Protein AF-A0A7S1MSZ0-F1 (afdb_monomer_lite)

Secondary structure (DSSP, 8-state):
-HHHHHHHHHHHHHHHHHHHHHHHTTT-HHHHHHHTSTTTHHHHHHHHHHHHHTT--GGG--TT---HHHHHHHHHT--HHHHHHHHHHHH-------S----GGGTS----SSPPHHHHHHHHHHHHTS-SSSS-----PPPPPTT-PPPP------TTTS----GGGG--S-PPPP-

Sequence (179 aa):
MAKVWQELRHYRHRDMLQQVLLRVFERDQLECRVIQSPAFLPLLTRWTELLVAGKVHGSAADPHDVPPEVQTQAKASGVPEVRWLVKRLLSRELLHRGPPHFPSTLLQRGPQYPFEPWDLNYLRTRTGNIRGTELNQKVELPQPPEGWTPPGPSRPRDLWAEGCLDDEDHSDFHKPPRS

pLDDT: mean 74.2, std 16.53, range [44.12, 94.25]

Foldseek 3Di:
DVVVVVVVQLVVQLVLLLVQQCVLCVPPPLLNCLSPDPLCSVLSSVQSVVCVVVVHGSNRDQLLPRDVVSQVVQVVSPDVSSNVSNVVSPVPDPPPPDDPPPPCVVVPPQQDPPHDPVSVVVVCVVVVVPPDDPPPPPPPDPDDPPPDDDDPDDDPPPPVVPDPDPPVPPDDPDDDDDD

Radius of gyration: 28.98 Å; chains: 1; bounding box: 60×51×79 Å

Organism: Alexandrium catenella (NCBI:txid2925)

Structure (mmCIF, N/CA/C/O backbone):
data_AF-A0A7S1MSZ0-F1
#
_entry.id   AF-A0A7S1MSZ0-F1
#
loop_
_atom_site.group_PDB
_atom_site.id
_atom_site.type_symbol
_atom_site.label_atom_id
_atom_site.label_alt_id
_atom_site.label_comp_id
_atom_site.label_asym_id
_atom_site.label_entity_id
_atom_site.label_seq_id
_atom_site.pdbx_PDB_ins_code
_atom_site.Cartn_x
_atom_site.Cartn_y
_atom_site.Cartn_z
_atom_site.occupancy
_atom_site.B_iso_or_equiv
_atom_site.auth_seq_id
_atom_site.auth_comp_id
_atom_site.auth_asym_id
_atom_site.auth_atom_id
_atom_site.pdbx_PDB_model_num
ATOM 1 N N . MET A 1 1 ? 13.099 -17.582 -25.079 1.00 60.97 1 MET A N 1
ATOM 2 C CA . MET A 1 1 ? 13.799 -17.426 -23.782 1.00 60.97 1 MET A CA 1
ATOM 3 C C . MET A 1 1 ? 13.798 -15.986 -23.268 1.00 60.97 1 MET A C 1
ATOM 5 O O . MET A 1 1 ? 13.425 -15.795 -22.124 1.00 60.97 1 MET A O 1
ATOM 9 N N . ALA A 1 2 ? 14.135 -14.968 -24.074 1.00 76.69 2 ALA A N 1
ATOM 10 C CA . ALA A 1 2 ? 14.201 -13.570 -23.606 1.00 76.69 2 ALA A CA 1
ATOM 11 C C . ALA A 1 2 ? 12.892 -13.015 -22.993 1.00 76.69 2 ALA A C 1
ATOM 13 O O . ALA A 1 2 ? 12.950 -12.326 -21.980 1.00 76.69 2 ALA A O 1
ATOM 14 N N . LYS A 1 3 ? 11.722 -13.361 -23.555 1.00 83.69 3 LYS A N 1
ATOM 15 C CA . LYS A 1 3 ? 10.407 -12.922 -23.041 1.00 83.69 3 LYS A CA 1
ATOM 16 C C . LYS A 1 3 ? 10.106 -13.443 -21.629 1.00 83.69 3 LYS A C 1
ATOM 18 O O . LYS A 1 3 ? 9.719 -12.670 -20.766 1.00 83.69 3 LYS A O 1
ATOM 23 N N . VAL A 1 4 ? 10.405 -14.717 -21.366 1.00 86.12 4 VAL A N 1
ATOM 24 C CA . VAL A 1 4 ? 10.216 -15.342 -20.042 1.00 86.12 4 VAL A CA 1
ATOM 25 C C . VAL A 1 4 ? 11.051 -14.629 -18.973 1.00 86.12 4 VAL A C 1
ATOM 27 O O . VAL A 1 4 ? 10.578 -14.364 -17.875 1.00 86.12 4 VAL A O 1
ATOM 30 N N . TRP A 1 5 ? 12.287 -14.246 -19.302 1.00 82.19 5 TRP A N 1
ATOM 31 C CA . TRP A 1 5 ? 13.141 -13.493 -18.379 1.00 82.19 5 TRP A CA 1
ATOM 32 C C . TRP A 1 5 ? 12.634 -12.077 -18.101 1.00 82.19 5 TRP A C 1
ATOM 34 O O . TRP A 1 5 ? 12.835 -11.569 -16.999 1.00 82.19 5 TRP A O 1
ATOM 44 N N . GLN A 1 6 ? 11.988 -11.433 -19.073 1.00 85.25 6 GLN A N 1
ATOM 45 C CA . GLN A 1 6 ? 11.347 -10.134 -18.863 1.00 85.25 6 GLN A CA 1
ATOM 46 C C . GLN A 1 6 ? 10.146 -10.273 -17.927 1.00 85.25 6 GLN A C 1
ATOM 48 O O . GLN A 1 6 ? 10.057 -9.536 -16.949 1.00 85.25 6 GLN A O 1
ATOM 53 N N . GLU A 1 7 ? 9.287 -11.265 -18.156 1.00 87.75 7 GLU A N 1
ATOM 54 C CA . GLU A 1 7 ? 8.142 -11.564 -17.288 1.00 87.75 7 GLU A CA 1
ATOM 55 C C . GLU A 1 7 ? 8.582 -11.859 -15.846 1.00 87.75 7 GLU A C 1
ATOM 57 O O . GLU A 1 7 ? 8.058 -11.265 -14.905 1.00 87.75 7 GLU A O 1
ATOM 62 N N . LEU A 1 8 ? 9.619 -12.683 -15.655 1.00 88.50 8 LEU A N 1
ATOM 63 C CA . LEU A 1 8 ? 10.186 -12.959 -14.328 1.00 88.50 8 LEU A CA 1
ATOM 64 C C . LEU A 1 8 ? 10.704 -11.695 -13.626 1.00 88.50 8 LEU A C 1
ATOM 66 O O . LEU A 1 8 ? 10.535 -11.549 -12.414 1.00 88.50 8 LEU A O 1
ATOM 70 N N . ARG A 1 9 ? 11.310 -10.757 -14.366 1.00 86.81 9 ARG A N 1
ATOM 71 C CA . ARG A 1 9 ? 11.723 -9.462 -13.799 1.00 86.81 9 ARG A CA 1
ATOM 72 C C . ARG A 1 9 ? 10.520 -8.622 -13.387 1.00 86.81 9 ARG A C 1
ATOM 74 O O . ARG A 1 9 ? 10.557 -8.035 -12.310 1.00 86.81 9 ARG A O 1
ATOM 81 N N . HIS A 1 10 ? 9.462 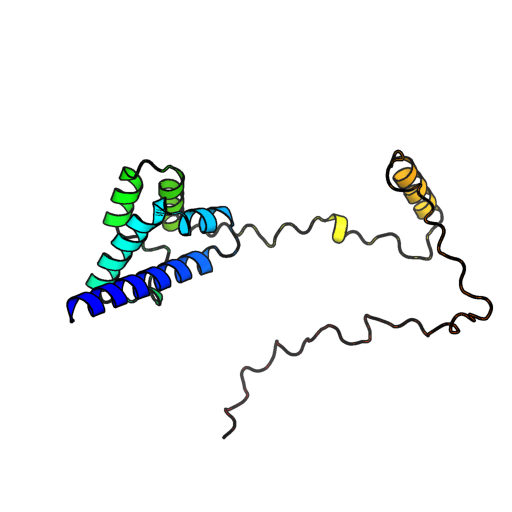-8.588 -14.196 1.00 88.06 10 HIS A N 1
ATOM 82 C CA . HIS A 1 10 ? 8.232 -7.876 -13.849 1.00 88.06 10 HIS A CA 1
ATOM 83 C C . HIS A 1 10 ? 7.608 -8.423 -12.563 1.00 88.06 10 HIS A C 1
ATOM 85 O O . HIS A 1 10 ? 7.313 -7.642 -11.660 1.00 88.06 10 HIS A O 1
ATOM 91 N N . TYR A 1 11 ? 7.503 -9.749 -12.423 1.00 90.88 11 TYR A N 1
ATOM 92 C CA . TYR A 1 11 ? 7.008 -10.364 -11.189 1.00 90.88 11 TYR A CA 1
ATOM 93 C C . TYR A 1 11 ? 7.871 -10.004 -9.980 1.00 90.88 11 TYR A C 1
ATOM 95 O O . TYR A 1 11 ? 7.342 -9.590 -8.953 1.00 90.88 11 TYR A O 1
ATOM 103 N N . ARG A 1 12 ? 9.201 -10.041 -10.123 1.00 91.00 12 ARG A N 1
ATOM 104 C CA . ARG A 1 12 ? 10.108 -9.637 -9.043 1.00 91.00 12 ARG A CA 1
ATOM 105 C C . ARG A 1 12 ? 9.915 -8.174 -8.634 1.00 91.00 12 ARG A C 1
ATOM 107 O O . ARG A 1 12 ? 9.894 -7.877 -7.444 1.00 91.00 12 ARG A O 1
ATOM 114 N N . HIS A 1 13 ? 9.774 -7.258 -9.591 1.00 89.94 13 HIS A N 1
ATOM 115 C CA . HIS A 1 13 ? 9.531 -5.844 -9.288 1.00 89.94 13 HIS A CA 1
ATOM 116 C C . HIS A 1 13 ? 8.170 -5.613 -8.632 1.00 89.94 13 HIS A C 1
ATOM 118 O O . HIS A 1 13 ? 8.064 -4.762 -7.750 1.00 89.94 13 HIS A O 1
ATOM 124 N N . ARG A 1 14 ? 7.154 -6.387 -9.019 1.00 92.50 14 ARG A N 1
ATOM 125 C CA . ARG A 1 14 ? 5.837 -6.376 -8.381 1.00 92.50 14 ARG A CA 1
ATOM 126 C C . ARG A 1 14 ? 5.893 -6.821 -6.935 1.00 92.50 14 ARG A C 1
ATOM 128 O O . ARG A 1 14 ? 5.359 -6.125 -6.078 1.00 92.50 14 ARG A O 1
ATOM 135 N N . ASP A 1 15 ? 6.579 -7.919 -6.664 1.00 92.06 15 ASP A N 1
ATOM 136 C CA . ASP A 1 15 ? 6.698 -8.436 -5.306 1.00 92.06 15 ASP A CA 1
ATOM 137 C C . ASP A 1 15 ? 7.520 -7.472 -4.427 1.00 92.06 15 ASP A C 1
ATOM 139 O O . ASP A 1 15 ? 7.168 -7.229 -3.275 1.00 92.06 15 ASP A O 1
ATOM 143 N N . MET A 1 16 ? 8.554 -6.824 -4.984 1.00 92.00 16 MET A N 1
ATOM 144 C CA . MET A 1 16 ? 9.290 -5.753 -4.294 1.00 92.00 16 MET A CA 1
ATOM 145 C C . MET A 1 16 ? 8.404 -4.548 -3.967 1.00 92.00 16 MET A C 1
ATOM 147 O O . MET A 1 16 ? 8.431 -4.072 -2.836 1.00 92.00 16 MET A O 1
ATOM 151 N N . LEU A 1 17 ? 7.607 -4.068 -4.928 1.00 91.81 17 LEU A N 1
ATOM 152 C CA . LEU A 1 17 ? 6.676 -2.961 -4.696 1.00 91.81 17 LEU A CA 1
ATOM 153 C C . LEU A 1 17 ? 5.656 -3.328 -3.611 1.00 91.81 17 LEU A C 1
ATOM 155 O O . LEU A 1 17 ? 5.384 -2.533 -2.716 1.00 91.81 17 LEU A O 1
ATOM 159 N N . GLN A 1 18 ? 5.124 -4.551 -3.655 1.00 93.19 18 GLN A N 1
ATOM 160 C CA . GLN A 1 18 ? 4.195 -5.039 -2.643 1.00 93.19 18 GLN A CA 1
ATOM 161 C C . GLN A 1 18 ? 4.835 -5.049 -1.249 1.00 93.19 18 GLN A C 1
ATOM 163 O O . GLN A 1 18 ? 4.208 -4.598 -0.295 1.00 93.19 18 GLN A O 1
ATOM 168 N N . GLN A 1 19 ? 6.083 -5.506 -1.123 1.00 91.88 19 GLN A N 1
ATOM 169 C CA . GLN A 1 19 ? 6.817 -5.479 0.146 1.00 91.88 19 GLN A CA 1
ATOM 170 C C . GLN A 1 19 ? 7.061 -4.056 0.654 1.00 91.88 19 GLN A C 1
ATOM 172 O O . GLN A 1 19 ? 6.920 -3.816 1.850 1.00 91.88 19 GLN A O 1
ATOM 177 N N . VAL A 1 20 ? 7.392 -3.112 -0.232 1.00 91.44 20 VAL A N 1
ATOM 178 C CA . VAL A 1 20 ? 7.558 -1.696 0.133 1.00 91.44 20 VAL A CA 1
ATOM 179 C C . VAL A 1 20 ? 6.254 -1.128 0.689 1.00 91.44 20 VAL A C 1
ATOM 181 O O . VAL A 1 20 ? 6.260 -0.531 1.763 1.00 91.44 20 VAL A O 1
ATOM 184 N N . LEU A 1 21 ? 5.127 -1.373 0.013 1.00 90.31 21 LEU A N 1
ATOM 185 C CA . LEU A 1 21 ? 3.816 -0.934 0.492 1.00 90.31 21 LEU A CA 1
ATOM 186 C C . LEU A 1 21 ? 3.465 -1.582 1.836 1.00 90.31 21 LEU A C 1
ATOM 188 O O . LEU A 1 21 ? 3.054 -0.887 2.756 1.00 90.31 21 LEU A O 1
ATOM 192 N N . LEU A 1 22 ? 3.670 -2.893 1.985 1.00 90.94 22 LEU A N 1
ATOM 193 C CA . LEU A 1 22 ? 3.402 -3.583 3.248 1.00 90.94 22 LEU A CA 1
ATOM 194 C C . LEU A 1 22 ? 4.264 -3.048 4.392 1.00 90.94 22 LEU A C 1
ATOM 196 O O . LEU A 1 22 ? 3.729 -2.846 5.474 1.00 90.94 22 LEU A O 1
ATOM 200 N N . ARG A 1 23 ? 5.547 -2.752 4.144 1.00 87.44 23 ARG A N 1
ATOM 201 C CA . ARG A 1 23 ? 6.455 -2.173 5.145 1.00 87.44 23 ARG A CA 1
ATOM 202 C C . ARG A 1 23 ? 5.948 -0.830 5.672 1.00 87.44 23 ARG A C 1
ATOM 204 O O . ARG A 1 23 ? 6.031 -0.540 6.859 1.00 87.44 23 ARG A O 1
ATOM 211 N N . VAL A 1 24 ? 5.404 -0.008 4.781 1.00 86.19 24 VAL A N 1
ATOM 212 C CA . VAL A 1 24 ? 4.892 1.327 5.125 1.00 86.19 24 VAL A CA 1
ATOM 213 C C . VAL A 1 24 ? 3.621 1.244 5.970 1.00 86.19 24 VAL A C 1
ATOM 215 O O . VAL A 1 24 ? 3.406 2.096 6.828 1.00 86.19 24 VAL A O 1
ATOM 218 N N . PHE A 1 25 ? 2.821 0.192 5.782 1.00 84.69 25 PHE A N 1
ATOM 219 C CA . PHE A 1 25 ? 1.567 -0.037 6.503 1.00 84.69 25 PHE A CA 1
ATOM 220 C C . PHE A 1 25 ? 1.630 -1.199 7.505 1.00 84.69 25 PHE A C 1
ATOM 222 O O . PHE A 1 25 ? 0.585 -1.734 7.865 1.00 84.69 25 PHE A O 1
ATOM 229 N N . GLU A 1 26 ? 2.815 -1.581 8.003 1.00 78.69 26 GLU A N 1
ATOM 230 C CA . GLU A 1 26 ? 2.999 -2.755 8.887 1.00 78.69 26 GLU A CA 1
ATOM 231 C C . GLU A 1 26 ? 2.066 -2.766 10.105 1.00 78.69 26 GLU A C 1
ATOM 233 O O . GLU A 1 26 ? 1.681 -3.826 10.597 1.00 78.69 26 GLU A O 1
ATOM 238 N N . ARG A 1 27 ? 1.689 -1.582 10.595 1.00 72.12 27 ARG A N 1
ATOM 239 C CA . ARG A 1 27 ? 0.832 -1.422 11.774 1.00 72.12 27 ARG A CA 1
ATOM 240 C C . ARG A 1 27 ? -0.659 -1.533 11.470 1.00 72.12 27 ARG A C 1
ATOM 242 O O . ARG A 1 27 ? -1.433 -1.839 12.378 1.00 72.12 27 ARG A O 1
ATOM 249 N N . ASP A 1 28 ? -1.071 -1.313 10.225 1.00 78.50 28 ASP A N 1
ATOM 250 C CA . ASP A 1 28 ? -2.478 -1.209 9.865 1.00 78.50 28 ASP A CA 1
ATOM 251 C C . ASP A 1 28 ? -2.963 -2.445 9.090 1.00 78.50 28 ASP A C 1
ATOM 253 O O . ASP A 1 28 ? -2.619 -2.705 7.933 1.00 78.50 28 ASP A O 1
ATOM 257 N N . GLN A 1 29 ? -3.810 -3.236 9.755 1.00 81.25 29 GLN A N 1
ATOM 258 C CA . GLN A 1 29 ? -4.290 -4.514 9.222 1.00 81.25 29 GLN A CA 1
ATOM 259 C C . GLN A 1 29 ? -5.200 -4.368 7.995 1.00 81.25 29 GLN A C 1
ATOM 261 O O . GLN A 1 29 ? -5.260 -5.280 7.169 1.00 81.25 29 GLN A O 1
ATOM 266 N N . LEU A 1 30 ? -5.929 -3.254 7.865 1.00 86.56 30 LEU A N 1
ATOM 267 C CA . LEU A 1 30 ? -6.869 -3.058 6.757 1.00 86.56 30 LEU A CA 1
ATOM 268 C C . LEU A 1 30 ? -6.119 -2.788 5.452 1.00 86.56 30 LEU A C 1
ATOM 270 O O . LEU A 1 30 ? -6.385 -3.440 4.446 1.00 86.56 30 LEU A O 1
ATOM 274 N N . GLU A 1 31 ? -5.140 -1.894 5.485 1.00 89.31 31 GLU A N 1
ATOM 275 C CA . GLU A 1 31 ? -4.253 -1.550 4.382 1.00 89.31 31 GLU A CA 1
ATOM 276 C C . GLU A 1 31 ? -3.513 -2.796 3.900 1.00 89.31 31 GLU A C 1
ATOM 278 O O . GLU A 1 31 ? -3.601 -3.144 2.720 1.00 89.31 31 GLU A O 1
ATOM 283 N N . CYS A 1 32 ? -2.882 -3.535 4.820 1.00 89.88 32 CYS A N 1
ATOM 284 C CA . CYS A 1 32 ? -2.208 -4.790 4.495 1.00 89.88 32 CYS A CA 1
ATOM 285 C C . CYS A 1 32 ? -3.157 -5.806 3.841 1.00 89.88 32 CYS A C 1
ATOM 287 O O . CYS A 1 32 ? -2.806 -6.417 2.829 1.00 89.88 32 CYS A O 1
ATOM 289 N N . ARG A 1 33 ? -4.386 -5.951 4.358 1.00 90.75 33 ARG A N 1
ATOM 290 C CA . ARG A 1 33 ? -5.396 -6.858 3.789 1.00 90.75 33 ARG A CA 1
ATOM 291 C C . ARG A 1 33 ? -5.786 -6.465 2.367 1.00 90.75 33 ARG A C 1
ATOM 293 O O . ARG A 1 33 ? -5.957 -7.342 1.522 1.00 90.75 33 ARG A O 1
ATOM 300 N N . VAL A 1 34 ? -5.922 -5.170 2.083 1.00 92.50 34 VAL A N 1
ATOM 301 C CA . VAL A 1 34 ? -6.235 -4.684 0.732 1.00 92.50 34 VAL A CA 1
ATOM 302 C C . VAL A 1 34 ? -5.043 -4.886 -0.203 1.00 92.50 34 VAL A C 1
ATOM 304 O O . VAL A 1 34 ? -5.238 -5.377 -1.313 1.00 92.50 34 VAL A O 1
ATOM 307 N N . ILE A 1 35 ? -3.815 -4.606 0.243 1.00 93.25 35 ILE A N 1
ATOM 308 C CA . ILE A 1 35 ? -2.586 -4.804 -0.548 1.00 93.25 35 ILE A CA 1
ATOM 309 C C . ILE A 1 35 ? -2.378 -6.282 -0.917 1.00 93.25 35 ILE A C 1
ATOM 311 O O . ILE A 1 35 ? -1.916 -6.595 -2.013 1.00 93.25 35 ILE A O 1
ATOM 315 N N . GLN A 1 36 ? -2.724 -7.201 -0.015 1.00 92.94 36 GLN A N 1
ATOM 316 C CA . GLN A 1 36 ? -2.650 -8.648 -0.249 1.00 92.94 36 GLN A CA 1
ATOM 317 C C . GLN A 1 36 ? -3.858 -9.197 -1.023 1.00 92.94 36 GLN A C 1
ATOM 319 O O . GLN A 1 36 ? -3.848 -10.354 -1.442 1.00 92.94 36 GLN A O 1
ATOM 324 N N . SER A 1 37 ? -4.907 -8.394 -1.218 1.00 94.25 37 SER A N 1
ATOM 325 C CA . SER A 1 37 ? -6.124 -8.850 -1.883 1.00 94.25 37 SER A CA 1
ATOM 326 C C . SER A 1 37 ? -5.899 -9.096 -3.383 1.00 94.25 37 SER A C 1
ATOM 328 O O . SER A 1 37 ? -5.173 -8.344 -4.044 1.00 94.25 37 SER A O 1
ATOM 330 N N . 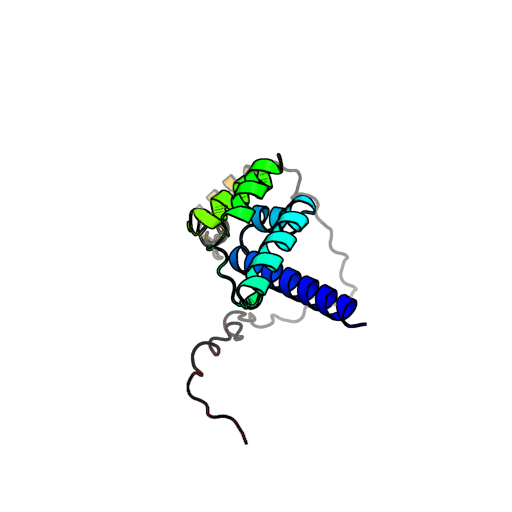PRO A 1 38 ? -6.586 -10.088 -3.979 1.00 93.50 38 PRO A N 1
ATOM 331 C CA . PRO A 1 38 ? -6.491 -10.340 -5.417 1.00 93.50 38 PRO A CA 1
ATOM 332 C C . PRO A 1 38 ? -7.023 -9.164 -6.248 1.00 93.50 38 PRO A C 1
ATOM 334 O O . PRO A 1 38 ? -6.600 -8.971 -7.384 1.00 93.50 38 PRO A O 1
ATOM 337 N N . ALA A 1 39 ? -7.906 -8.342 -5.672 1.00 91.94 39 ALA A N 1
ATOM 338 C CA . ALA A 1 39 ? -8.439 -7.142 -6.308 1.00 91.94 39 ALA A CA 1
ATOM 339 C C . ALA A 1 39 ? -7.373 -6.054 -6.535 1.00 91.94 39 ALA A C 1
ATOM 341 O O . ALA A 1 39 ? -7.526 -5.225 -7.432 1.00 91.94 39 ALA A O 1
ATOM 342 N N . PHE A 1 40 ? -6.291 -6.053 -5.750 1.00 93.94 40 PHE A N 1
ATOM 343 C CA . PHE A 1 40 ? -5.210 -5.071 -5.858 1.00 93.94 40 PHE A CA 1
ATOM 344 C C . PHE A 1 40 ? -4.089 -5.506 -6.819 1.00 93.94 40 PHE A C 1
ATOM 346 O O . PHE A 1 40 ? -3.354 -4.667 -7.340 1.00 93.94 40 PHE A O 1
ATOM 353 N N . LEU A 1 41 ? -3.987 -6.802 -7.135 1.00 92.12 41 LEU A N 1
ATOM 354 C CA . LEU A 1 41 ? -2.953 -7.347 -8.028 1.00 92.12 41 LEU A CA 1
ATOM 355 C C . LEU A 1 41 ? -2.903 -6.710 -9.432 1.00 92.12 41 LEU A C 1
ATOM 357 O O . LEU A 1 41 ? -1.794 -6.428 -9.900 1.00 92.12 41 LEU A O 1
ATOM 361 N N . PRO A 1 42 ? -4.032 -6.448 -10.127 1.00 92.44 42 PRO A N 1
ATOM 362 C CA . PRO A 1 42 ? -3.995 -5.804 -11.442 1.00 92.44 42 PRO A CA 1
ATOM 363 C C . PRO A 1 42 ? -3.402 -4.394 -11.375 1.00 92.44 42 PRO A C 1
ATOM 365 O O . PRO A 1 42 ? -2.691 -3.965 -12.282 1.00 92.44 42 PRO A O 1
ATOM 368 N N . LEU A 1 43 ? -3.662 -3.698 -10.270 1.00 94.06 43 LEU A N 1
ATOM 369 C CA . LEU A 1 43 ? -3.199 -2.342 -10.025 1.00 94.06 43 LEU A CA 1
ATOM 370 C C . LEU A 1 43 ? -1.699 -2.319 -9.701 1.00 94.06 43 LEU A C 1
ATOM 372 O O . LEU A 1 43 ? -0.970 -1.510 -10.268 1.00 94.06 43 LEU A O 1
ATOM 376 N N . LEU A 1 44 ? -1.217 -3.265 -8.886 1.00 92.94 44 LEU A N 1
ATOM 377 C CA . LEU A 1 44 ? 0.218 -3.488 -8.661 1.00 92.94 44 LEU A CA 1
ATOM 378 C C . LEU A 1 44 ? 0.960 -3.801 -9.959 1.00 92.94 44 LEU A C 1
ATOM 380 O O . LEU A 1 44 ? 2.016 -3.234 -10.221 1.00 92.94 44 LEU A O 1
ATOM 384 N N . THR A 1 45 ? 0.397 -4.684 -10.783 1.00 93.31 45 THR A N 1
ATOM 385 C CA . THR A 1 45 ? 1.002 -5.064 -12.066 1.00 93.31 45 THR A CA 1
ATOM 386 C C . THR A 1 45 ? 1.144 -3.833 -12.957 1.00 93.31 45 THR A C 1
ATOM 388 O O . THR A 1 45 ? 2.247 -3.532 -13.415 1.00 93.31 45 THR A O 1
ATOM 391 N N . ARG A 1 46 ? 0.080 -3.032 -13.090 1.00 92.81 46 ARG A N 1
ATOM 392 C CA . ARG A 1 46 ? 0.126 -1.793 -13.869 1.00 92.81 46 ARG A CA 1
ATOM 393 C C . ARG A 1 46 ? 1.125 -0.779 -13.318 1.00 92.81 46 ARG A C 1
ATOM 395 O O . ARG A 1 46 ? 1.870 -0.174 -14.083 1.00 92.81 46 ARG A O 1
ATOM 402 N N . TRP A 1 47 ? 1.175 -0.604 -12.002 1.00 93.44 47 TRP A N 1
ATOM 403 C CA . TRP A 1 47 ? 2.143 0.289 -11.370 1.00 93.44 47 TRP A CA 1
ATOM 404 C C . TRP A 1 47 ? 3.579 -0.154 -11.681 1.00 93.44 47 TRP A C 1
ATOM 406 O O . TRP A 1 47 ? 4.422 0.659 -12.055 1.00 93.44 47 TRP A O 1
ATOM 416 N N . THR A 1 48 ? 3.855 -1.456 -11.631 1.00 92.62 48 THR A N 1
ATOM 417 C CA . THR A 1 48 ? 5.201 -1.977 -11.904 1.00 92.62 48 THR A CA 1
ATOM 418 C C . THR A 1 48 ? 5.623 -1.826 -13.355 1.00 92.62 48 THR A C 1
ATOM 420 O O . THR A 1 48 ? 6.793 -1.555 -13.610 1.00 92.62 48 THR A O 1
ATOM 423 N N . GLU A 1 49 ? 4.693 -1.931 -14.306 1.00 92.12 49 GLU A N 1
ATOM 424 C CA . GLU A 1 49 ? 4.967 -1.634 -15.716 1.00 92.12 49 GLU A CA 1
ATOM 425 C C . GLU A 1 49 ? 5.458 -0.194 -15.892 1.00 92.12 49 GLU A C 1
ATOM 427 O O . GLU A 1 49 ? 6.446 0.041 -16.589 1.00 92.12 49 GLU A O 1
ATOM 432 N N . LEU A 1 50 ? 4.812 0.758 -15.212 1.00 92.12 50 LEU A N 1
ATOM 433 C CA . LEU A 1 50 ? 5.173 2.176 -15.270 1.00 92.12 50 LEU A CA 1
ATOM 434 C C . LEU A 1 50 ? 6.525 2.447 -14.603 1.00 92.12 50 LEU A C 1
ATOM 436 O O . LEU A 1 50 ? 7.343 3.181 -15.155 1.00 92.12 50 LEU A O 1
ATOM 440 N N . LEU A 1 51 ? 6.802 1.808 -13.463 1.00 90.31 51 LEU A N 1
ATOM 441 C CA . LEU A 1 51 ? 8.098 1.926 -12.786 1.00 90.31 51 LEU A CA 1
ATOM 442 C C . LEU A 1 51 ? 9.239 1.380 -13.650 1.00 90.31 51 LEU A C 1
ATOM 444 O O . LEU A 1 51 ? 10.259 2.048 -13.825 1.00 90.31 51 LEU A O 1
ATOM 448 N N . VAL A 1 52 ? 9.049 0.201 -14.250 1.00 89.88 52 VAL A N 1
ATOM 449 C CA . VAL A 1 52 ? 10.044 -0.408 -15.144 1.00 89.88 52 VAL A CA 1
ATOM 450 C C . VAL A 1 52 ? 10.258 0.458 -16.390 1.00 89.88 52 VAL A C 1
ATOM 452 O O . VAL A 1 52 ? 11.406 0.650 -16.797 1.00 89.88 52 VAL A O 1
ATOM 455 N N . ALA A 1 53 ? 9.197 1.042 -16.958 1.00 89.56 53 ALA A N 1
ATOM 456 C CA . ALA A 1 53 ? 9.308 1.992 -18.068 1.00 89.56 53 ALA A CA 1
ATOM 457 C C . ALA A 1 53 ? 10.105 3.253 -17.680 1.00 89.56 53 ALA A C 1
ATOM 459 O O . ALA A 1 53 ? 10.932 3.725 -18.461 1.00 89.56 53 ALA A O 1
ATOM 460 N N . GLY A 1 54 ? 9.925 3.744 -16.451 1.00 86.56 54 GLY A N 1
ATOM 461 C CA . GLY A 1 54 ? 10.688 4.852 -15.870 1.00 86.56 54 GLY A CA 1
ATOM 462 C C . GLY A 1 54 ? 12.112 4.497 -15.422 1.00 86.56 54 GLY A C 1
ATOM 463 O O . GLY A 1 54 ? 12.808 5.362 -14.898 1.00 86.56 54 GLY A O 1
ATOM 464 N N . LYS A 1 55 ? 12.564 3.246 -15.614 1.00 86.00 55 LYS A N 1
ATOM 465 C CA . LYS A 1 55 ? 13.843 2.705 -15.103 1.00 86.00 55 LYS A CA 1
ATOM 466 C C . LYS A 1 55 ? 13.981 2.771 -13.572 1.00 86.00 55 LYS A C 1
ATOM 468 O O . LYS A 1 55 ? 15.093 2.707 -13.044 1.00 86.00 55 LYS A O 1
ATOM 473 N N . VAL A 1 56 ? 12.864 2.849 -12.853 1.00 85.31 56 VAL A N 1
ATOM 474 C CA . VAL A 1 56 ? 12.812 2.840 -11.388 1.00 85.31 56 VAL A CA 1
ATOM 475 C C . VAL A 1 56 ? 12.590 1.409 -10.903 1.00 85.31 56 VAL A C 1
ATOM 477 O O . VAL A 1 56 ? 11.772 0.662 -11.437 1.00 85.31 56 VAL A O 1
ATOM 480 N N . HIS A 1 57 ? 13.339 1.003 -9.880 1.00 83.19 57 HIS A N 1
ATOM 481 C CA . HIS A 1 57 ? 13.185 -0.318 -9.278 1.00 83.19 57 HIS A CA 1
ATOM 482 C C . HIS A 1 57 ? 12.024 -0.306 -8.282 1.00 83.19 57 HIS A C 1
ATOM 484 O O . HIS A 1 57 ? 11.897 0.634 -7.504 1.00 83.19 57 HIS A O 1
ATOM 490 N N . GLY A 1 58 ? 11.231 -1.382 -8.240 1.00 78.25 58 GLY A N 1
ATOM 491 C CA . GLY A 1 58 ? 10.117 -1.516 -7.287 1.00 78.25 58 GLY A CA 1
ATOM 492 C C . GLY A 1 58 ? 10.498 -1.308 -5.811 1.00 78.25 58 GLY A C 1
ATOM 493 O O . GLY A 1 58 ? 9.675 -0.838 -5.041 1.00 78.25 58 GLY A O 1
ATOM 494 N N . SER A 1 59 ? 11.749 -1.582 -5.423 1.00 80.88 59 SER A N 1
ATOM 495 C CA . SER A 1 59 ? 12.262 -1.344 -4.064 1.00 80.88 59 SER A CA 1
ATOM 496 C C . SER A 1 59 ? 12.548 0.126 -3.735 1.00 80.88 59 SER A C 1
ATOM 498 O O . SER A 1 59 ? 12.694 0.464 -2.567 1.00 80.88 59 SER A O 1
ATOM 500 N N . ALA A 1 60 ? 12.692 0.977 -4.752 1.00 83.88 60 ALA A N 1
ATOM 501 C CA . ALA A 1 60 ? 12.978 2.406 -4.623 1.00 83.88 60 ALA A CA 1
ATOM 502 C C . ALA A 1 60 ? 11.744 3.275 -4.918 1.00 83.88 60 ALA A C 1
ATOM 504 O O . ALA A 1 60 ? 11.858 4.495 -4.995 1.00 83.88 60 ALA A O 1
ATOM 505 N N . ALA A 1 61 ? 10.582 2.652 -5.136 1.00 85.44 61 ALA A N 1
ATOM 506 C CA . ALA A 1 61 ? 9.341 3.367 -5.377 1.00 85.44 61 ALA A CA 1
ATOM 507 C C . ALA A 1 61 ? 8.868 4.049 -4.089 1.00 85.44 61 ALA A C 1
ATOM 509 O O . ALA A 1 61 ? 8.816 3.412 -3.037 1.00 85.44 61 ALA A O 1
ATOM 510 N N . ASP A 1 62 ? 8.499 5.326 -4.187 1.00 87.12 62 ASP A N 1
ATOM 511 C CA . ASP A 1 62 ? 7.801 6.021 -3.110 1.00 87.12 62 ASP A CA 1
ATOM 512 C C . ASP A 1 62 ? 6.345 5.506 -3.048 1.00 87.12 62 ASP A C 1
ATOM 514 O O . ASP A 1 62 ? 5.615 5.626 -4.038 1.00 87.12 62 ASP A O 1
ATOM 518 N N . PRO A 1 63 ? 5.894 4.938 -1.913 1.00 87.69 63 PRO A N 1
ATOM 519 C CA . PRO A 1 63 ? 4.507 4.518 -1.698 1.00 87.69 63 PRO A CA 1
ATOM 520 C C . PRO A 1 63 ? 3.472 5.606 -1.997 1.00 87.69 63 PRO A C 1
ATOM 522 O O . PRO A 1 63 ? 2.340 5.301 -2.371 1.00 87.69 63 PRO A O 1
ATOM 525 N N . HIS A 1 64 ? 3.841 6.871 -1.797 1.00 89.25 64 HIS A N 1
ATOM 526 C CA . HIS A 1 64 ? 2.938 8.006 -1.929 1.00 89.25 64 HIS A CA 1
ATOM 527 C C . HIS A 1 64 ? 2.930 8.625 -3.331 1.00 89.25 64 HIS A C 1
ATOM 529 O O . HIS A 1 64 ? 2.065 9.456 -3.621 1.00 89.25 64 HIS A O 1
ATOM 535 N N . ASP A 1 65 ? 3.855 8.227 -4.206 1.00 90.75 65 ASP A N 1
ATOM 536 C CA . ASP A 1 65 ? 3.925 8.693 -5.590 1.00 90.75 65 ASP A CA 1
ATOM 537 C C . ASP A 1 65 ? 3.183 7.727 -6.523 1.00 90.75 65 ASP A C 1
ATOM 539 O O . ASP A 1 65 ? 3.765 6.932 -7.263 1.00 90.75 65 ASP A O 1
ATOM 543 N N . VAL A 1 66 ? 1.850 7.739 -6.424 1.00 91.44 66 VAL A N 1
ATOM 544 C CA . VAL A 1 66 ? 0.985 6.845 -7.203 1.00 91.44 66 VAL A CA 1
ATOM 545 C C . VAL A 1 66 ? 0.763 7.416 -8.612 1.00 91.44 66 VAL A C 1
ATOM 547 O O . VAL A 1 66 ? 0.131 8.475 -8.731 1.00 91.44 66 VAL A O 1
ATOM 550 N N . PRO A 1 67 ? 1.157 6.711 -9.693 1.00 93.38 67 PRO A N 1
ATOM 551 C CA . PRO A 1 67 ? 0.990 7.199 -11.060 1.00 93.38 67 PRO A CA 1
ATOM 552 C C . PRO A 1 67 ? -0.478 7.492 -11.417 1.00 93.38 67 PRO A C 1
ATOM 554 O O . PRO A 1 67 ? -1.381 6.771 -10.974 1.00 93.38 67 PRO A O 1
ATOM 557 N N . PRO A 1 68 ? -0.766 8.512 -12.244 1.00 92.31 68 PRO A N 1
ATOM 558 C CA . PRO A 1 68 ? -2.137 8.906 -12.575 1.00 92.31 68 PRO A CA 1
ATOM 559 C C . PRO A 1 68 ? -2.931 7.786 -13.270 1.00 92.31 68 PRO A C 1
ATOM 561 O O . PRO A 1 68 ? -4.133 7.633 -13.036 1.00 92.31 68 PRO A O 1
ATOM 564 N N . GLU A 1 69 ? -2.279 6.938 -14.064 1.00 93.38 69 GLU A N 1
ATOM 565 C CA . GLU A 1 69 ? -2.895 5.777 -14.714 1.00 93.38 69 GLU A CA 1
ATOM 566 C C . GLU A 1 69 ? -3.394 4.770 -13.673 1.00 93.38 69 GLU A C 1
ATOM 568 O O . GLU A 1 69 ? -4.510 4.260 -13.764 1.00 93.38 69 GLU A O 1
ATOM 573 N N . VAL A 1 70 ? -2.597 4.545 -12.631 1.00 93.19 70 VAL A N 1
ATOM 574 C CA . VAL A 1 70 ? -2.934 3.664 -11.510 1.00 93.19 70 VAL A CA 1
ATOM 575 C C . VAL A 1 70 ? -4.131 4.232 -10.739 1.00 93.19 70 VAL A C 1
ATOM 577 O O . VAL A 1 70 ? -5.050 3.495 -10.375 1.00 93.19 70 VAL A O 1
ATOM 580 N N . GLN A 1 71 ? -4.197 5.556 -10.569 1.00 93.75 71 GLN A N 1
ATOM 581 C CA . GLN A 1 71 ? -5.334 6.225 -9.928 1.00 93.75 71 GLN A CA 1
ATOM 582 C C . GLN A 1 71 ? -6.633 6.102 -10.736 1.00 93.75 71 GLN A C 1
ATOM 584 O O . GLN A 1 71 ? -7.703 5.873 -10.164 1.00 93.75 71 GLN A O 1
ATOM 589 N N . THR A 1 72 ? -6.570 6.261 -12.061 1.00 93.19 72 THR A N 1
ATOM 590 C CA . THR A 1 72 ? -7.753 6.098 -12.924 1.00 93.19 72 THR A CA 1
ATOM 591 C C . THR A 1 72 ? -8.261 4.657 -12.907 1.00 93.19 72 THR A C 1
ATOM 593 O O . THR A 1 72 ? -9.464 4.438 -12.752 1.00 93.19 72 THR A O 1
ATOM 596 N N . GLN A 1 73 ? -7.356 3.676 -12.930 1.00 92.62 73 GLN A N 1
ATOM 597 C CA . GLN A 1 73 ? -7.704 2.261 -12.820 1.00 92.62 73 GLN A CA 1
ATOM 598 C C . GLN A 1 73 ? -8.327 1.920 -11.457 1.00 92.62 73 GLN A C 1
ATOM 600 O O . GLN A 1 73 ? -9.318 1.195 -11.399 1.00 92.62 73 GLN A O 1
ATOM 605 N N . ALA A 1 74 ? -7.822 2.500 -10.363 1.00 91.88 74 ALA A N 1
ATOM 606 C CA . ALA A 1 74 ? -8.412 2.351 -9.029 1.00 91.88 74 ALA A CA 1
ATOM 607 C C . ALA A 1 74 ? -9.851 2.879 -8.951 1.00 91.88 74 ALA A C 1
ATOM 609 O O . ALA A 1 74 ? -10.699 2.326 -8.251 1.00 91.88 74 ALA A O 1
ATOM 610 N N . LYS A 1 75 ? -10.147 3.978 -9.656 1.00 91.25 75 LYS A N 1
ATOM 611 C CA . LYS A 1 75 ? -11.507 4.528 -9.726 1.00 91.25 75 LYS A CA 1
ATOM 612 C C . LYS A 1 75 ? -12.429 3.599 -10.519 1.00 91.25 75 LYS A C 1
ATOM 614 O O . LYS A 1 75 ? -13.561 3.377 -10.081 1.00 91.25 75 LYS A O 1
ATOM 619 N N . ALA A 1 76 ? -11.919 3.041 -11.618 1.00 91.19 76 ALA A N 1
ATOM 620 C CA . ALA A 1 76 ? -12.637 2.156 -12.532 1.00 91.19 76 ALA A CA 1
ATOM 621 C C . ALA A 1 76 ? -12.844 0.723 -12.008 1.00 91.19 76 ALA A C 1
ATOM 623 O O . ALA A 1 76 ? -13.769 0.057 -12.458 1.00 91.19 76 ALA A O 1
ATOM 624 N N . SER A 1 77 ? -12.039 0.248 -11.049 1.00 86.44 77 SER A N 1
ATOM 625 C CA . SER A 1 77 ? -12.112 -1.133 -10.537 1.00 86.44 77 SER A CA 1
ATOM 626 C C . SER A 1 77 ? -13.444 -1.492 -9.868 1.00 86.44 77 SER A C 1
ATOM 628 O O . SER A 1 77 ? -13.735 -2.667 -9.679 1.00 86.44 77 SER A O 1
ATOM 630 N N . GLY A 1 78 ? -14.238 -0.495 -9.461 1.00 86.38 78 GLY A N 1
ATOM 631 C CA . GLY A 1 78 ? -15.505 -0.693 -8.749 1.00 86.38 78 GLY A CA 1
ATOM 632 C C . GLY A 1 78 ? -15.356 -1.148 -7.291 1.00 86.38 78 GLY A C 1
ATOM 633 O O . GLY A 1 78 ? -16.337 -1.107 -6.555 1.00 86.38 78 GLY A O 1
ATOM 634 N N . VAL A 1 79 ? -14.145 -1.507 -6.848 1.00 92.19 79 VAL A N 1
ATOM 635 C CA . VAL A 1 79 ? -13.862 -1.999 -5.492 1.00 92.19 79 VAL A CA 1
ATOM 636 C C . VAL A 1 79 ? -13.602 -0.812 -4.551 1.00 92.19 79 VAL A C 1
ATOM 638 O O . VAL A 1 79 ? -12.613 -0.087 -4.739 1.00 92.19 79 VAL A O 1
ATOM 641 N N . PRO A 1 80 ? -14.470 -0.561 -3.552 1.00 90.88 80 PRO A N 1
ATOM 642 C CA . PRO A 1 80 ? -14.359 0.616 -2.693 1.00 90.88 80 PRO A CA 1
ATOM 643 C C . PRO A 1 80 ? -13.088 0.604 -1.838 1.00 90.88 80 PRO A C 1
ATOM 645 O O . PRO A 1 80 ? -12.504 1.665 -1.624 1.00 90.88 80 PRO A O 1
ATOM 648 N N . GLU A 1 81 ? -12.613 -0.568 -1.417 1.00 92.12 81 GLU A N 1
ATOM 649 C CA . GLU A 1 81 ? -11.413 -0.733 -0.594 1.00 92.12 81 GLU A CA 1
ATOM 650 C C . GLU A 1 81 ? -10.145 -0.342 -1.356 1.00 92.12 81 GLU A C 1
ATOM 652 O O . GLU A 1 81 ? -9.302 0.384 -0.837 1.00 92.12 81 GLU A O 1
ATOM 657 N N . VAL A 1 82 ? -10.031 -0.754 -2.622 1.00 92.94 82 VAL A N 1
ATOM 658 C CA . VAL A 1 82 ? -8.899 -0.382 -3.485 1.00 92.94 82 VAL A CA 1
ATOM 659 C C . VAL A 1 82 ? -8.902 1.126 -3.732 1.00 92.94 82 VAL A C 1
ATOM 661 O O . VAL A 1 82 ? -7.869 1.785 -3.627 1.00 92.94 82 VAL A O 1
ATOM 664 N N . ARG A 1 83 ? -10.076 1.705 -4.010 1.00 93.38 83 ARG A N 1
ATOM 665 C CA . ARG A 1 83 ? -10.224 3.154 -4.200 1.00 93.38 83 ARG A CA 1
ATOM 666 C C . ARG A 1 83 ? -9.875 3.936 -2.934 1.00 93.38 83 ARG A C 1
ATOM 668 O O . ARG A 1 83 ? -9.262 4.999 -3.027 1.00 93.38 83 ARG A O 1
ATOM 675 N N . TRP A 1 84 ? -10.285 3.433 -1.773 1.00 92.50 84 TRP A N 1
ATOM 676 C CA . TRP A 1 84 ? -9.935 3.998 -0.475 1.00 92.50 84 TRP A CA 1
ATOM 677 C C . TRP A 1 84 ? -8.423 3.953 -0.248 1.00 92.50 84 TRP A C 1
ATOM 679 O O . TRP A 1 84 ? -7.842 4.998 0.036 1.00 92.50 84 TRP A O 1
ATOM 689 N N . LEU A 1 85 ? -7.780 2.804 -0.474 1.00 91.88 85 LEU A N 1
ATOM 690 C CA . LEU A 1 85 ? -6.335 2.650 -0.313 1.00 91.88 85 LEU A CA 1
ATOM 691 C C . LEU A 1 85 ? -5.561 3.606 -1.229 1.00 91.88 85 LEU A C 1
ATOM 693 O O . LEU A 1 85 ? -4.638 4.270 -0.778 1.00 91.88 85 LEU A O 1
ATOM 697 N N . VAL A 1 86 ? -5.959 3.764 -2.495 1.00 92.75 86 VAL A N 1
ATOM 698 C CA . VAL A 1 86 ? -5.286 4.721 -3.392 1.00 92.75 86 VAL A CA 1
ATOM 699 C C . VAL A 1 86 ? -5.456 6.167 -2.922 1.00 92.75 86 VAL A C 1
ATOM 701 O O . VAL A 1 86 ? -4.490 6.924 -2.920 1.00 92.75 86 VAL A O 1
ATOM 704 N N . LYS A 1 87 ? -6.651 6.565 -2.465 1.00 90.94 87 LYS A N 1
ATOM 705 C CA . LYS A 1 87 ? -6.838 7.893 -1.852 1.00 90.94 87 LYS A CA 1
ATOM 706 C C . LYS A 1 87 ? -5.967 8.072 -0.607 1.00 90.94 87 LYS A C 1
ATOM 708 O O . LYS A 1 87 ? -5.458 9.164 -0.383 1.0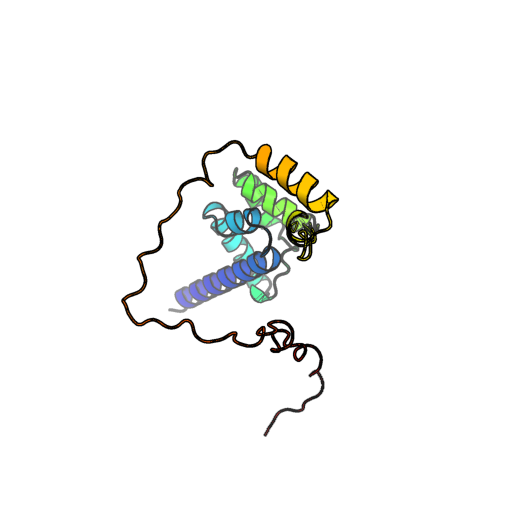0 90.94 87 LYS A O 1
ATOM 713 N N . ARG A 1 88 ? -5.798 7.005 0.174 1.00 88.56 88 ARG A N 1
ATOM 714 C CA . ARG A 1 88 ? -4.970 6.973 1.380 1.00 88.56 88 ARG A CA 1
ATOM 715 C C . ARG A 1 88 ? -3.486 7.151 1.062 1.00 88.56 88 ARG A C 1
ATOM 717 O O . ARG A 1 88 ? -2.826 7.957 1.701 1.00 88.56 88 ARG A O 1
ATOM 724 N N . LEU A 1 89 ? -2.978 6.461 0.041 1.00 90.06 89 LEU A N 1
ATOM 725 C CA . LEU A 1 89 ? -1.604 6.637 -0.438 1.00 90.06 89 LEU A CA 1
ATOM 726 C C . LEU A 1 89 ? -1.353 8.093 -0.853 1.00 90.06 89 LEU A C 1
ATOM 728 O O . LEU A 1 89 ? -0.338 8.675 -0.482 1.00 90.06 89 LEU A O 1
ATOM 732 N N . LEU A 1 90 ? -2.313 8.710 -1.546 1.00 91.06 90 LEU A N 1
ATOM 733 C CA . LEU A 1 90 ? -2.209 10.096 -2.006 1.00 91.06 90 LEU A CA 1
ATOM 734 C C . LEU A 1 90 ? -2.303 11.136 -0.886 1.00 91.06 90 LEU A C 1
ATOM 736 O O . LEU A 1 90 ? -1.731 12.215 -1.026 1.00 91.06 90 LEU A O 1
ATOM 740 N N . SER A 1 91 ? -3.019 10.852 0.207 1.00 87.69 91 SER A N 1
ATOM 741 C CA . SER A 1 91 ? -3.193 11.838 1.279 1.00 87.69 91 SER A CA 1
ATOM 742 C C . SER A 1 91 ? -1.903 12.109 2.050 1.00 87.69 91 SER A C 1
ATOM 744 O O . SER A 1 91 ? -1.825 13.129 2.727 1.00 87.69 91 SER A O 1
ATOM 746 N N . ARG A 1 92 ? -0.893 11.224 1.956 1.00 83.75 92 ARG A N 1
ATOM 747 C CA . ARG A 1 92 ? 0.377 11.291 2.716 1.00 83.75 92 ARG A CA 1
ATOM 748 C C . ARG A 1 92 ? 0.190 11.408 4.230 1.00 83.75 92 ARG A C 1
ATOM 750 O O . ARG A 1 92 ? 1.135 11.668 4.970 1.00 83.75 92 ARG A O 1
ATOM 757 N N . GLU A 1 93 ? -1.029 11.200 4.707 1.00 75.62 93 GLU A N 1
ATOM 758 C CA . GLU A 1 93 ? -1.345 11.247 6.118 1.00 75.62 93 GLU A CA 1
ATOM 759 C C . GLU A 1 93 ? -0.859 9.951 6.738 1.00 75.62 93 GLU A C 1
ATOM 761 O O . GLU A 1 93 ? -1.519 8.915 6.652 1.00 75.62 93 GLU A O 1
ATOM 766 N N . LEU A 1 94 ? 0.278 10.013 7.418 1.00 66.50 94 LEU A N 1
ATOM 767 C CA . LEU A 1 94 ? 0.632 9.010 8.403 1.00 66.50 94 LEU A CA 1
ATOM 768 C C . LEU A 1 94 ? -0.395 9.146 9.532 1.00 66.50 94 LEU A C 1
ATOM 770 O O . LEU A 1 94 ? -0.196 9.936 10.454 1.00 66.50 94 LEU A O 1
ATOM 774 N N . LEU A 1 95 ? -1.506 8.401 9.477 1.00 59.28 95 LEU A N 1
ATOM 775 C CA . LEU A 1 95 ? -2.257 8.145 10.702 1.00 59.28 95 LEU A CA 1
ATOM 776 C C . LEU A 1 95 ? -1.338 7.234 11.499 1.00 59.28 95 LEU A C 1
ATOM 778 O O . LEU A 1 95 ? -1.441 6.016 11.447 1.00 59.28 95 LEU A O 1
ATOM 782 N N . HIS A 1 96 ? -0.420 7.848 12.239 1.00 54.53 96 HIS A N 1
ATOM 783 C CA . HIS A 1 96 ? 0.032 7.279 13.482 1.00 54.53 96 HIS A CA 1
ATOM 784 C C . HIS A 1 96 ? -1.244 7.101 14.310 1.00 54.53 96 HIS A C 1
ATOM 786 O O . HIS A 1 96 ? -1.604 7.947 15.127 1.00 54.53 96 HIS A O 1
ATOM 792 N N . ARG A 1 97 ? -1.943 5.972 14.127 1.00 56.53 97 ARG A N 1
ATOM 793 C CA . ARG A 1 97 ? -2.458 5.289 15.302 1.00 56.53 97 ARG A CA 1
ATOM 794 C C . ARG A 1 97 ? -1.219 5.206 16.172 1.00 56.53 97 ARG A C 1
ATOM 796 O O . ARG A 1 97 ? -0.216 4.620 15.756 1.00 56.53 97 ARG A O 1
ATOM 803 N N . GLY A 1 98 ? -1.215 5.978 17.257 1.00 55.97 98 GLY A N 1
ATOM 804 C CA . GLY A 1 98 ? -0.114 5.979 18.206 1.00 55.97 98 GLY A CA 1
ATOM 805 C C . GLY A 1 98 ? 0.227 4.540 18.608 1.00 55.97 98 GLY A C 1
ATOM 806 O O . GLY A 1 98 ? -0.451 3.600 18.178 1.00 55.97 98 GLY A O 1
ATOM 807 N N . PRO A 1 99 ? 1.264 4.326 19.429 1.00 57.03 99 PRO A N 1
ATOM 808 C CA . PRO A 1 99 ? 1.520 2.995 19.976 1.00 57.03 99 PRO A CA 1
ATOM 809 C C . PRO A 1 99 ? 0.186 2.346 20.387 1.00 57.03 99 PRO A C 1
ATOM 811 O O . PRO A 1 99 ? -0.659 3.062 20.945 1.00 57.03 99 PRO A O 1
ATOM 814 N N . PRO A 1 100 ? -0.058 1.073 20.000 1.00 60.72 100 PRO A N 1
ATOM 815 C CA . PRO A 1 100 ? -1.348 0.416 20.201 1.00 60.72 100 PRO A CA 1
ATOM 816 C C . PRO A 1 100 ? -1.803 0.733 21.613 1.00 60.72 100 PRO A C 1
ATOM 818 O O . PRO A 1 100 ? -0.987 0.595 22.522 1.00 60.72 100 PRO A O 1
ATOM 821 N N . HIS A 1 101 ? -3.028 1.256 21.771 1.00 58.75 101 HIS A N 1
ATOM 822 C CA . HIS A 1 101 ? -3.500 1.754 23.060 1.00 58.75 101 HIS A CA 1
ATOM 823 C C . HIS A 1 101 ? -3.276 0.655 24.090 1.00 58.75 101 HIS A C 1
ATOM 825 O O . HIS A 1 101 ? -4.028 -0.315 24.158 1.00 58.75 101 HIS A O 1
ATOM 831 N N . PHE A 1 102 ? -2.212 0.806 24.874 1.00 61.91 102 PHE A N 1
ATOM 832 C CA . PHE A 1 102 ? -1.918 -0.119 25.939 1.00 61.91 102 PHE A CA 1
ATOM 833 C C . PHE A 1 102 ? -3.053 0.101 26.930 1.00 61.91 102 PHE A C 1
ATOM 835 O O . PHE A 1 102 ? -3.250 1.251 27.349 1.00 61.91 102 PHE A O 1
ATOM 842 N N . PRO A 1 103 ? -3.901 -0.905 27.193 1.00 64.75 103 PRO A N 1
ATOM 843 C CA . PRO A 1 103 ? -5.065 -0.691 28.025 1.00 64.75 103 PRO A CA 1
ATOM 844 C C . PRO A 1 103 ? -4.542 -0.198 29.370 1.00 64.75 103 PRO A C 1
ATOM 846 O O . PRO A 1 103 ? -3.702 -0.842 29.999 1.00 64.75 103 PRO A O 1
ATOM 849 N N . SER A 1 104 ? -4.976 0.994 29.777 1.00 60.22 104 SER A N 1
ATOM 850 C CA . SER A 1 104 ? -4.444 1.685 30.958 1.00 60.22 104 SER A CA 1
ATOM 851 C C . SER A 1 104 ? -4.580 0.848 32.232 1.00 60.22 104 SER A C 1
ATOM 853 O O . SER A 1 104 ? -3.859 1.076 33.195 1.00 60.22 104 SER A O 1
ATOM 855 N N . THR A 1 105 ? -5.438 -0.175 32.212 1.00 55.88 105 THR A N 1
ATOM 856 C CA . THR A 1 105 ? -5.577 -1.227 33.224 1.00 55.88 105 THR A CA 1
ATOM 857 C C . THR A 1 105 ? -4.300 -2.022 33.486 1.00 55.88 105 THR A C 1
ATOM 859 O O . THR A 1 105 ? -4.113 -2.469 34.608 1.00 55.88 105 THR A O 1
ATOM 862 N N . LEU A 1 106 ? -3.414 -2.188 32.501 1.00 56.34 106 LEU A N 1
ATOM 863 C CA . LEU A 1 106 ? -2.124 -2.867 32.679 1.00 56.34 106 LEU A CA 1
ATOM 864 C C . LEU A 1 106 ? -1.027 -1.931 33.221 1.00 56.34 106 LEU A C 1
ATOM 866 O O . LEU A 1 106 ? -0.011 -2.409 33.712 1.00 56.34 106 LEU A O 1
ATOM 870 N N . LEU A 1 107 ? -1.228 -0.608 33.155 1.00 62.00 107 LEU A N 1
ATOM 871 C CA . LEU A 1 107 ? -0.366 0.395 33.806 1.00 62.00 107 LEU A CA 1
ATOM 872 C C . LEU A 1 107 ? -0.836 0.734 35.223 1.00 62.00 107 LEU A C 1
ATOM 874 O O . LEU A 1 107 ? -0.141 1.443 35.952 1.00 62.00 107 LEU A O 1
ATOM 878 N N . GLN A 1 108 ? -2.020 0.262 35.623 1.00 63.84 108 GLN A N 1
ATOM 879 C CA . GLN A 1 108 ? -2.465 0.396 37.001 1.00 63.84 108 GLN A CA 1
ATOM 880 C C . GLN A 1 108 ? -1.519 -0.429 37.867 1.00 63.84 108 GLN A C 1
ATOM 882 O O . GLN A 1 108 ? -1.462 -1.652 37.738 1.00 63.84 108 GLN A O 1
ATOM 887 N N . ARG A 1 109 ? -0.782 0.240 38.763 1.00 63.59 109 ARG A N 1
ATOM 888 C CA . ARG A 1 109 ? -0.132 -0.443 39.882 1.00 63.59 109 ARG A CA 1
ATOM 889 C C . ARG A 1 109 ? -1.234 -1.170 40.642 1.00 63.59 109 ARG A C 1
ATOM 891 O O . ARG A 1 109 ? -2.048 -0.541 41.315 1.00 63.59 109 ARG A O 1
ATOM 898 N N . GLY A 1 110 ? -1.296 -2.486 40.457 1.00 67.56 110 GLY A N 1
ATOM 899 C CA . GLY A 1 110 ? -2.123 -3.339 41.289 1.00 67.56 110 GLY A CA 1
ATOM 900 C C . GLY A 1 110 ? -1.711 -3.154 42.750 1.00 67.56 110 GLY A C 1
ATOM 901 O O . GLY A 1 110 ? -0.566 -2.777 43.018 1.00 67.56 110 GLY A O 1
ATOM 902 N N . PRO A 1 111 ? -2.623 -3.387 43.702 1.00 65.50 111 PRO A N 1
ATOM 903 C CA . PRO A 1 111 ? -2.264 -3.309 45.106 1.00 65.50 111 PRO A CA 1
ATOM 904 C C . PRO A 1 111 ? -1.132 -4.312 45.370 1.00 65.50 111 PRO A C 1
ATOM 906 O O . PRO A 1 111 ? -1.218 -5.480 44.981 1.00 65.50 111 PRO A O 1
ATOM 909 N N . GLN A 1 112 ? -0.043 -3.831 45.965 1.00 63.00 112 GLN A N 1
ATOM 910 C CA . GLN A 1 112 ? 1.164 -4.609 46.222 1.00 63.00 112 GLN A CA 1
ATOM 911 C C . GLN A 1 112 ? 1.230 -4.913 47.715 1.00 63.00 112 GLN A C 1
ATOM 913 O O . GLN A 1 112 ? 0.993 -4.038 48.542 1.00 63.00 112 GLN A O 1
ATOM 918 N N . TYR A 1 113 ? 1.509 -6.166 48.066 1.00 61.97 113 TYR A N 1
ATOM 919 C CA . TYR A 1 113 ? 1.618 -6.564 49.465 1.00 61.97 113 TYR A CA 1
ATOM 920 C C . TYR A 1 113 ? 2.806 -5.847 50.140 1.00 61.97 113 TYR A C 1
ATOM 922 O O . TYR A 1 113 ? 3.868 -5.760 49.516 1.00 61.97 113 TYR A O 1
ATOM 930 N N . PRO A 1 114 ? 2.692 -5.410 51.410 1.00 72.62 114 PRO A N 1
ATOM 931 C CA . PRO A 1 114 ? 1.539 -5.535 52.308 1.00 72.62 114 PRO A CA 1
ATOM 932 C C . PRO A 1 114 ? 0.429 -4.518 52.018 1.00 72.62 114 PRO A C 1
ATOM 934 O O . PRO A 1 114 ? 0.690 -3.342 51.797 1.00 72.62 114 PRO A O 1
ATOM 937 N N . PHE A 1 115 ? -0.821 -4.984 52.053 1.00 71.75 115 PHE A N 1
ATOM 938 C CA . PHE A 1 115 ? -1.989 -4.145 51.786 1.00 71.75 115 PHE A CA 1
ATOM 939 C C . PHE A 1 115 ? -2.328 -3.253 52.978 1.00 71.75 115 PHE A C 1
ATOM 941 O O . PHE A 1 115 ? -2.343 -3.721 54.120 1.00 71.75 115 PHE A O 1
ATOM 948 N N . GLU A 1 116 ? -2.710 -2.008 52.708 1.00 76.81 116 GLU A N 1
ATOM 949 C CA . GLU A 1 116 ? -3.328 -1.166 53.725 1.00 76.81 116 GLU A CA 1
ATOM 950 C C . GLU A 1 116 ? -4.784 -1.624 53.985 1.00 76.81 116 GLU A C 1
ATOM 952 O O . GLU A 1 116 ? -5.438 -2.193 53.101 1.00 76.81 116 GLU A O 1
ATOM 957 N N . PRO A 1 117 ? -5.343 -1.416 55.195 1.00 71.25 117 PRO A N 1
ATOM 958 C CA . PRO A 1 117 ? -6.678 -1.918 55.549 1.00 71.25 117 PRO A CA 1
ATOM 959 C C . PRO A 1 117 ? -7.799 -1.451 54.605 1.00 71.25 117 PRO A C 1
ATOM 961 O O . PRO A 1 117 ? -8.787 -2.161 54.405 1.00 71.25 117 PRO A O 1
ATOM 964 N N . TRP A 1 118 ? -7.655 -0.267 54.004 1.00 71.31 118 TRP A N 1
ATOM 965 C CA . TRP A 1 118 ? -8.603 0.271 53.027 1.00 71.31 118 TRP A CA 1
ATOM 966 C C . TRP A 1 118 ? -8.485 -0.384 51.646 1.00 71.31 118 TRP A C 1
ATOM 968 O O . TRP A 1 118 ? -9.513 -0.592 50.998 1.00 71.31 118 TRP A O 1
ATOM 978 N N . ASP A 1 119 ? -7.287 -0.802 51.235 1.00 64.62 119 ASP A N 1
ATOM 979 C CA . ASP A 1 119 ? -7.069 -1.523 49.975 1.00 64.62 119 ASP A CA 1
ATOM 980 C C . ASP A 1 119 ? -7.717 -2.907 50.009 1.00 64.62 119 ASP A C 1
ATOM 982 O O . ASP A 1 119 ? -8.301 -3.351 49.021 1.00 64.62 119 ASP A O 1
ATOM 986 N N . LEU A 1 120 ? -7.707 -3.568 51.173 1.00 65.94 120 LEU A N 1
ATOM 987 C CA . LEU A 1 120 ? -8.425 -4.829 51.382 1.00 65.94 120 LEU A CA 1
ATOM 988 C C . LEU A 1 120 ? -9.939 -4.658 51.246 1.00 65.94 120 LEU A C 1
ATOM 990 O O . LEU A 1 120 ? -10.604 -5.506 50.649 1.00 65.94 120 LEU A O 1
ATOM 994 N N . ASN A 1 121 ? -10.498 -3.570 51.777 1.00 68.56 121 ASN A N 1
ATOM 995 C CA . ASN A 1 121 ? -11.927 -3.288 51.650 1.00 68.56 121 ASN A CA 1
ATOM 996 C C . ASN A 1 121 ? -12.314 -2.959 50.204 1.00 68.56 121 ASN A C 1
ATOM 998 O O . ASN A 1 121 ? -13.337 -3.456 49.726 1.00 68.56 121 ASN A O 1
ATOM 1002 N N . TYR A 1 122 ? -11.479 -2.195 49.494 1.00 66.88 122 TYR A N 1
ATOM 1003 C CA . TYR A 1 122 ? -11.629 -1.911 48.065 1.00 66.88 122 TYR A CA 1
ATOM 1004 C C . TYR A 1 122 ? -11.556 -3.188 47.215 1.00 66.88 122 TYR A C 1
ATOM 1006 O O . TYR A 1 122 ? -12.412 -3.430 46.364 1.00 66.88 122 TYR A O 1
ATOM 1014 N N . LEU A 1 123 ? -10.589 -4.066 47.495 1.00 63.94 123 LEU A N 1
ATOM 1015 C CA . LEU A 1 123 ? -10.461 -5.367 46.842 1.00 63.94 123 LEU A CA 1
ATOM 1016 C C . LEU A 1 123 ? -11.660 -6.271 47.122 1.00 63.94 123 LEU A C 1
ATOM 1018 O O . LEU A 1 123 ? -12.168 -6.886 46.188 1.00 63.94 123 LEU A O 1
ATOM 1022 N N . ARG A 1 124 ? -12.159 -6.325 48.364 1.00 66.31 124 ARG A N 1
ATOM 1023 C CA . ARG A 1 124 ? -13.355 -7.103 48.741 1.00 66.31 124 ARG A CA 1
ATOM 1024 C C . ARG A 1 124 ? -14.620 -6.609 48.046 1.00 66.31 124 ARG A C 1
ATOM 1026 O O . ARG A 1 124 ? -15.426 -7.420 47.607 1.00 66.31 124 ARG A O 1
ATOM 1033 N N . THR A 1 125 ? -14.790 -5.297 47.908 1.00 67.25 125 THR A N 1
ATOM 1034 C CA . THR A 1 125 ? -15.939 -4.721 47.187 1.00 67.25 125 THR A CA 1
ATOM 1035 C C . THR A 1 125 ? -15.836 -4.929 45.677 1.00 67.25 125 THR A C 1
ATOM 1037 O O . THR A 1 125 ? -16.838 -5.260 45.046 1.00 67.25 125 THR A O 1
ATOM 1040 N N . ARG A 1 126 ? -14.636 -4.826 45.085 1.00 59.91 126 ARG A N 1
ATOM 1041 C CA . ARG A 1 126 ? -14.428 -5.122 43.656 1.00 59.91 126 ARG A CA 1
ATOM 1042 C C . ARG A 1 126 ? -14.598 -6.606 43.329 1.00 59.91 126 ARG A C 1
ATOM 1044 O O . ARG A 1 126 ? -15.290 -6.928 42.372 1.00 59.91 126 ARG A O 1
ATOM 1051 N N . THR A 1 127 ? -14.009 -7.500 44.123 1.00 56.62 127 THR A N 1
ATOM 1052 C CA . THR A 1 127 ? -14.139 -8.960 43.947 1.00 56.62 127 THR A CA 1
ATOM 1053 C C . THR A 1 127 ? -15.541 -9.459 44.286 1.00 56.62 127 THR A C 1
ATOM 1055 O O . THR A 1 127 ? -16.039 -10.350 43.608 1.00 56.62 127 THR A O 1
ATOM 1058 N N . GLY A 1 128 ? -16.231 -8.828 45.242 1.00 53.16 128 GLY A N 1
ATOM 1059 C CA . GLY A 1 128 ? -17.638 -9.100 45.548 1.00 53.16 128 GLY A CA 1
ATOM 1060 C C . GLY A 1 128 ? -18.617 -8.705 44.433 1.00 53.16 128 GLY A C 1
ATOM 1061 O O . GLY A 1 128 ? -19.704 -9.274 44.350 1.00 53.16 128 GLY A O 1
ATOM 1062 N N . ASN A 1 129 ? -18.229 -7.783 43.541 1.00 51.44 129 ASN A N 1
ATOM 1063 C CA . ASN A 1 129 ? -18.997 -7.436 42.338 1.00 51.44 129 ASN A CA 1
ATOM 1064 C C . ASN A 1 129 ? -18.736 -8.373 41.147 1.00 51.44 129 ASN A C 1
ATOM 1066 O O . ASN A 1 129 ? -19.496 -8.345 40.178 1.00 51.44 129 ASN A O 1
ATOM 1070 N N . ILE A 1 130 ? -17.712 -9.230 41.207 1.00 52.59 130 ILE A N 1
ATOM 1071 C CA . ILE A 1 130 ? -17.514 -10.302 40.230 1.00 52.59 130 ILE A CA 1
ATOM 1072 C C . ILE A 1 130 ? -18.456 -11.437 40.640 1.00 52.59 130 ILE A C 1
ATOM 1074 O O . ILE A 1 130 ? -18.100 -12.329 41.408 1.00 52.59 130 ILE A O 1
ATOM 1078 N N . ARG A 1 131 ? -19.708 -11.381 40.171 1.00 49.59 131 ARG A N 1
ATOM 1079 C CA . ARG A 1 131 ? -20.694 -12.450 40.378 1.00 49.59 131 ARG A CA 1
ATOM 1080 C C . ARG A 1 131 ? -20.278 -13.718 39.621 1.00 49.59 131 ARG A C 1
ATOM 1082 O O . ARG A 1 131 ? -20.724 -13.976 38.513 1.00 49.59 131 ARG A O 1
ATOM 1089 N N . GLY A 1 132 ? -19.413 -14.500 40.261 1.00 49.72 132 GLY A N 1
ATOM 1090 C CA . GLY A 1 132 ? -19.529 -15.949 40.411 1.00 49.72 132 GLY A CA 1
ATOM 1091 C C . GLY A 1 132 ? -19.891 -16.784 39.187 1.00 49.72 132 GLY A C 1
ATOM 1092 O O . GLY A 1 132 ? -20.925 -17.442 39.211 1.00 49.72 132 GLY A O 1
ATOM 1093 N N . THR A 1 133 ? -18.995 -16.881 38.205 1.00 44.56 133 THR A N 1
ATOM 1094 C CA . THR A 1 133 ? -18.881 -18.123 37.407 1.00 44.56 133 THR A CA 1
ATOM 1095 C C . THR A 1 133 ? -17.447 -18.612 37.174 1.00 44.56 133 THR A C 1
ATOM 1097 O O . THR A 1 133 ? -17.284 -19.790 36.885 1.00 44.56 133 THR A O 1
ATOM 1100 N N . GLU A 1 134 ? -16.400 -17.808 37.404 1.00 52.50 134 GLU A N 1
ATOM 1101 C CA . GLU A 1 134 ? -15.030 -18.215 37.018 1.00 52.50 134 GLU A CA 1
ATOM 1102 C C . GLU A 1 134 ? -14.060 -18.517 38.178 1.00 52.50 134 GLU A C 1
ATOM 1104 O O . GLU A 1 134 ? -12.939 -18.944 37.934 1.00 52.50 134 GLU A O 1
ATOM 1109 N N . LEU A 1 135 ? -14.461 -18.347 39.446 1.00 52.00 135 LEU A N 1
ATOM 1110 C CA . LEU A 1 135 ? -13.508 -18.358 40.577 1.00 52.00 135 LEU A CA 1
ATOM 1111 C C . LEU A 1 135 ? -13.820 -19.331 41.727 1.00 52.00 135 LEU A C 1
ATOM 1113 O O . LEU A 1 135 ? -13.212 -19.226 42.785 1.00 52.00 135 LEU A O 1
ATOM 1117 N N . ASN A 1 136 ? -14.725 -20.297 41.532 1.00 49.09 136 ASN A N 1
ATOM 1118 C CA . ASN A 1 136 ? -15.105 -21.258 42.584 1.00 49.09 136 ASN A CA 1
ATOM 1119 C C . ASN A 1 136 ? -14.902 -22.738 42.234 1.00 49.09 136 ASN A C 1
ATOM 1121 O O . ASN A 1 136 ? -15.362 -23.597 42.986 1.00 49.09 136 ASN A O 1
ATOM 1125 N N . GLN A 1 137 ? -14.188 -23.081 41.159 1.00 44.12 137 GLN A N 1
ATOM 1126 C CA . GLN A 1 137 ? -13.632 -24.432 41.095 1.00 44.12 137 GLN A CA 1
ATOM 1127 C C . GLN A 1 137 ? -12.336 -24.443 41.895 1.00 44.12 137 GLN A C 1
ATOM 1129 O O . GLN A 1 137 ? -11.278 -24.040 41.416 1.00 44.12 137 GLN A O 1
ATOM 1134 N N . LYS A 1 138 ? -12.438 -24.887 43.151 1.00 49.00 138 LYS A N 1
ATOM 1135 C CA . LYS A 1 138 ? -11.273 -25.353 43.898 1.00 49.00 138 LYS A CA 1
ATOM 1136 C C . LYS A 1 138 ? -10.708 -26.534 43.115 1.00 49.00 138 LYS A C 1
ATOM 1138 O O . LYS A 1 138 ? -11.241 -27.634 43.195 1.00 49.00 138 LYS A O 1
ATOM 1143 N N . VAL A 1 139 ? -9.679 -26.293 42.311 1.00 52.41 139 VAL A N 1
ATOM 1144 C CA . VAL A 1 139 ? -8.863 -27.380 41.776 1.00 52.41 139 VAL A CA 1
ATOM 1145 C C . VAL A 1 139 ? -8.127 -27.950 42.979 1.00 52.41 139 VAL A C 1
ATOM 1147 O O . VAL A 1 139 ? -7.205 -27.329 43.507 1.00 52.41 139 VAL A O 1
ATOM 1150 N N . GLU A 1 140 ? -8.607 -29.084 43.480 1.00 51.66 140 GLU A N 1
ATOM 1151 C CA . GLU A 1 140 ? -7.887 -29.845 44.489 1.00 51.66 140 GLU A CA 1
ATOM 1152 C C . GLU A 1 140 ? -6.590 -30.324 43.840 1.00 51.66 140 GLU A C 1
ATOM 1154 O O . GLU A 1 140 ? -6.593 -31.126 42.905 1.00 51.66 140 GLU A O 1
ATOM 1159 N N . LEU A 1 141 ? -5.473 -29.745 44.276 1.00 50.75 141 LEU A N 1
ATOM 1160 C CA . LEU A 1 141 ? -4.158 -30.181 43.834 1.00 50.75 141 LEU A CA 1
ATOM 1161 C C . LEU A 1 141 ? -3.972 -31.641 44.278 1.00 50.75 141 LEU A C 1
ATOM 1163 O O . LEU A 1 141 ? -4.295 -31.958 45.428 1.00 50.75 141 LEU A O 1
ATOM 1167 N N . PRO A 1 142 ? -3.466 -32.534 43.408 1.00 70.81 142 PRO A N 1
ATOM 1168 C CA . PRO A 1 142 ? -3.157 -33.899 43.809 1.00 70.81 142 PRO A CA 1
ATOM 1169 C C . PRO A 1 142 ? -2.208 -33.861 45.007 1.00 70.81 142 PRO A C 1
ATOM 1171 O O . PRO A 1 142 ? -1.241 -33.094 45.014 1.00 70.81 142 PRO A O 1
ATOM 1174 N N . GLN A 1 143 ? -2.516 -34.654 46.037 1.00 67.19 143 GLN A N 1
ATOM 1175 C CA . GLN A 1 143 ? -1.685 -34.691 47.234 1.00 67.19 143 GLN A CA 1
ATOM 1176 C C . GLN A 1 143 ? -0.260 -35.098 46.839 1.00 67.19 143 GLN A C 1
ATOM 1178 O O . GLN A 1 143 ? -0.090 -36.059 46.080 1.00 67.19 143 GLN A O 1
ATOM 1183 N N . PRO A 1 144 ? 0.763 -34.363 47.302 1.00 66.25 144 PRO A N 1
ATOM 1184 C CA . PRO A 1 144 ? 2.138 -34.733 47.032 1.00 66.25 144 PRO A CA 1
ATOM 1185 C C . PRO A 1 144 ? 2.407 -36.127 47.623 1.00 66.25 144 PRO A C 1
ATOM 1187 O O . PRO A 1 144 ? 1.889 -36.441 48.697 1.00 66.25 144 PRO A O 1
ATOM 1190 N N . PRO A 1 145 ? 3.195 -36.973 46.941 1.00 75.06 145 PRO A N 1
ATOM 1191 C CA . PRO A 1 145 ? 3.547 -38.288 47.458 1.00 75.06 145 PRO A CA 1
ATOM 1192 C C . PRO A 1 145 ? 4.229 -38.168 48.829 1.00 75.06 145 PRO A C 1
ATOM 1194 O O . PRO A 1 145 ? 5.011 -37.240 49.067 1.00 75.06 145 PRO A O 1
ATOM 1197 N N . GLU A 1 146 ? 3.920 -39.108 49.728 1.00 64.75 146 GLU A N 1
ATOM 1198 C CA . GLU A 1 146 ? 4.507 -39.197 51.070 1.00 64.75 146 GLU A CA 1
ATOM 1199 C C . GLU A 1 146 ? 6.040 -39.119 50.988 1.00 64.75 146 GLU A C 1
ATOM 1201 O O . GLU A 1 146 ? 6.688 -39.969 50.379 1.00 64.75 146 GLU A O 1
ATOM 1206 N N . GLY A 1 147 ? 6.618 -38.066 51.576 1.00 65.31 147 GLY A N 1
ATOM 1207 C CA . GLY A 1 1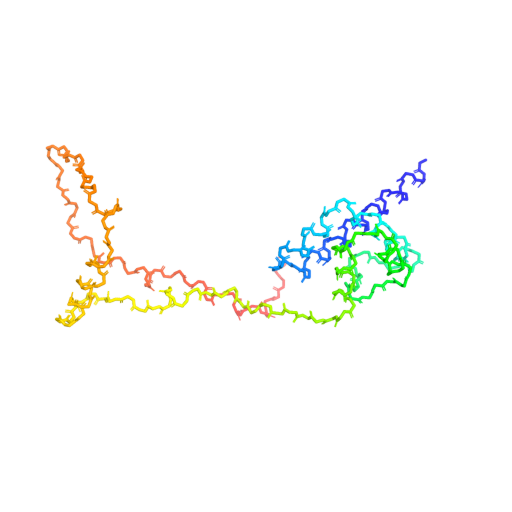47 ? 8.064 -37.814 51.582 1.00 65.31 147 GLY A CA 1
ATOM 1208 C C . GLY A 1 147 ? 8.523 -36.568 50.818 1.00 65.31 147 GLY A C 1
ATOM 1209 O O . GLY A 1 147 ? 9.709 -36.246 50.866 1.00 65.31 147 GLY A O 1
ATOM 1210 N N . TRP A 1 148 ? 7.627 -35.830 50.152 1.00 57.78 148 TRP A N 1
ATOM 1211 C CA . TRP A 1 148 ? 7.991 -34.543 49.553 1.00 57.78 148 TRP A CA 1
ATOM 1212 C C . TRP A 1 148 ? 8.170 -33.461 50.628 1.00 57.78 148 TRP A C 1
ATOM 1214 O O . TRP A 1 148 ? 7.203 -32.904 51.150 1.00 57.78 148 TRP A O 1
ATOM 1224 N N . THR A 1 149 ? 9.419 -33.147 50.962 1.00 65.12 149 THR A N 1
ATOM 1225 C CA . THR A 1 149 ? 9.762 -31.920 51.679 1.00 65.12 149 THR A CA 1
ATOM 1226 C C . THR A 1 149 ? 9.806 -30.763 50.680 1.00 65.12 149 THR A C 1
ATOM 1228 O O . THR A 1 149 ? 10.527 -30.852 49.681 1.00 65.12 149 THR A O 1
ATOM 1231 N N . PRO A 1 150 ? 9.062 -29.665 50.909 1.00 62.84 150 PRO A N 1
ATOM 1232 C CA . PRO A 1 150 ? 9.201 -28.487 50.071 1.00 62.84 150 PRO A CA 1
ATOM 1233 C C . PRO A 1 150 ? 10.659 -28.016 50.144 1.00 62.84 150 PRO A C 1
ATOM 1235 O O . PRO A 1 150 ? 11.224 -27.976 51.245 1.00 62.84 150 PRO A O 1
ATOM 1238 N N . PRO A 1 151 ? 11.297 -27.671 49.010 1.00 65.06 151 PRO A N 1
ATOM 1239 C CA . PRO A 1 151 ? 12.594 -27.020 49.061 1.00 65.06 151 PRO A CA 1
ATOM 1240 C C . PRO A 1 151 ? 12.452 -25.786 49.959 1.00 65.06 151 PRO A C 1
ATOM 1242 O O . PRO A 1 151 ? 11.503 -25.012 49.809 1.00 65.06 151 PRO A O 1
ATOM 1245 N N . GLY A 1 152 ? 13.346 -25.660 50.947 1.00 63.41 152 GLY A N 1
ATOM 1246 C CA . GLY A 1 152 ? 13.356 -24.534 51.884 1.00 63.41 152 GLY A CA 1
ATOM 1247 C C . GLY A 1 152 ? 13.338 -23.194 51.141 1.00 63.41 152 GLY A C 1
ATOM 1248 O O . GLY A 1 152 ? 13.630 -23.173 49.945 1.00 63.41 152 GLY A O 1
ATOM 1249 N N . PRO A 1 153 ? 12.996 -22.080 51.817 1.00 54.50 153 PRO A N 1
ATOM 1250 C CA . PRO A 1 153 ? 12.706 -20.807 51.166 1.00 54.50 153 PRO A CA 1
ATOM 1251 C C . PRO A 1 153 ? 13.866 -20.411 50.253 1.00 54.50 153 PRO A C 1
ATOM 1253 O O . PRO A 1 153 ? 14.909 -19.937 50.708 1.00 54.50 153 PRO A O 1
ATOM 1256 N N . SER A 1 154 ? 13.696 -20.634 48.950 1.00 59.44 154 SER A N 1
ATOM 1257 C CA . SER A 1 154 ? 14.600 -20.094 47.954 1.00 59.44 154 SER A CA 1
ATOM 1258 C C . SER A 1 154 ? 14.537 -18.587 48.130 1.00 59.44 154 SER A C 1
ATOM 1260 O O . SER A 1 154 ? 13.438 -18.024 48.155 1.00 59.44 154 SER A O 1
ATOM 1262 N N . ARG A 1 155 ? 15.702 -17.949 48.310 1.00 59.47 155 ARG A N 1
ATOM 1263 C CA . ARG A 1 155 ? 15.805 -16.486 48.356 1.00 59.47 155 ARG A CA 1
ATOM 1264 C C . ARG A 1 155 ? 14.926 -15.903 47.244 1.00 59.47 155 ARG A C 1
ATOM 1266 O O . ARG A 1 155 ? 14.938 -16.485 46.156 1.00 59.47 155 ARG A O 1
ATOM 1273 N N . PRO A 1 156 ? 14.169 -14.818 47.497 1.00 56.62 156 PRO A N 1
ATOM 1274 C CA . PRO A 1 156 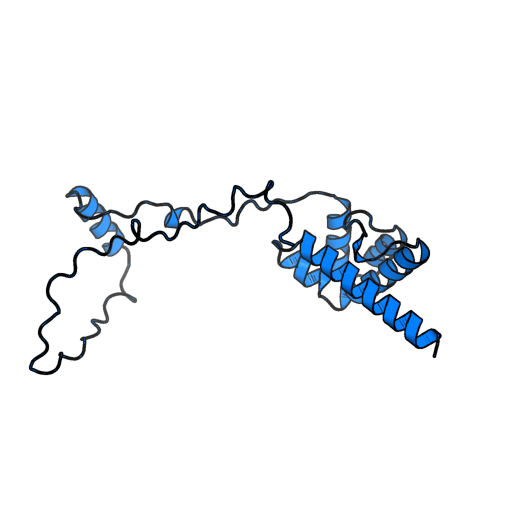? 13.369 -14.181 46.462 1.00 56.62 156 PRO A CA 1
ATOM 1275 C C . PRO A 1 156 ? 14.260 -13.975 45.243 1.00 56.62 156 PRO A C 1
ATOM 1277 O O . PRO A 1 156 ? 15.272 -13.278 45.330 1.00 56.62 156 PRO A O 1
ATOM 1280 N N . ARG A 1 157 ? 13.953 -14.676 44.149 1.00 53.12 157 ARG A N 1
ATOM 1281 C CA . ARG A 1 157 ? 14.682 -14.497 42.904 1.00 53.12 157 ARG A CA 1
ATOM 1282 C C . ARG A 1 157 ? 14.227 -13.154 42.374 1.00 53.12 157 ARG A C 1
ATOM 1284 O O . ARG A 1 157 ? 13.087 -13.014 41.935 1.00 53.12 157 ARG A O 1
ATOM 1291 N N . ASP A 1 158 ? 15.075 -12.157 42.554 1.00 58.38 158 ASP A N 1
ATOM 1292 C CA . ASP A 1 158 ? 14.788 -10.805 42.124 1.00 58.38 158 ASP A CA 1
ATOM 1293 C C . ASP A 1 158 ? 14.910 -10.759 40.599 1.00 58.38 158 ASP A C 1
ATOM 1295 O O . ASP A 1 158 ? 15.989 -10.585 40.035 1.00 58.38 158 ASP A O 1
ATOM 1299 N N . LEU A 1 159 ? 13.782 -10.998 39.929 1.00 53.09 159 LEU A N 1
ATOM 1300 C CA . LEU A 1 159 ? 13.670 -11.006 38.468 1.00 53.09 159 LEU A CA 1
ATOM 1301 C C . LEU A 1 159 ? 14.006 -9.632 37.854 1.00 53.09 159 LEU A C 1
ATOM 1303 O O . LEU A 1 159 ? 14.195 -9.544 36.646 1.00 53.09 159 LEU A O 1
ATOM 1307 N N . TRP A 1 160 ? 14.107 -8.580 38.676 1.00 54.88 160 TRP A N 1
ATOM 1308 C CA . TRP A 1 160 ? 14.551 -7.243 38.275 1.00 54.88 160 TRP A CA 1
ATOM 1309 C C . TRP A 1 160 ? 16.059 -7.031 38.451 1.00 54.88 160 TRP A C 1
ATOM 1311 O O . TRP A 1 160 ? 16.614 -6.125 37.837 1.00 54.88 160 TRP A O 1
ATOM 1321 N N . ALA A 1 161 ? 16.729 -7.863 39.256 1.00 54.81 161 ALA A N 1
ATOM 1322 C CA . ALA A 1 161 ? 18.183 -7.853 39.411 1.00 54.81 161 ALA A CA 1
ATOM 1323 C C . ALA A 1 161 ? 18.889 -8.779 38.399 1.00 54.81 161 ALA A C 1
ATOM 1325 O O . ALA A 1 161 ? 20.034 -8.523 38.033 1.00 54.81 161 ALA A O 1
ATOM 1326 N N . GLU A 1 162 ? 18.217 -9.828 37.905 1.00 49.56 162 GLU A N 1
ATOM 1327 C CA . GLU A 1 162 ? 18.716 -10.722 36.843 1.00 49.56 162 GLU A CA 1
ATOM 1328 C C . GLU A 1 162 ? 18.462 -10.159 35.426 1.00 49.56 162 GLU A C 1
ATOM 1330 O O . GLU A 1 162 ? 17.852 -10.810 34.582 1.00 49.56 162 GLU A O 1
ATOM 1335 N N . GLY A 1 163 ? 18.926 -8.929 35.174 1.00 50.22 163 GLY A N 1
ATOM 1336 C CA . GLY A 1 163 ? 19.362 -8.453 33.852 1.00 50.22 163 GLY A CA 1
ATOM 1337 C C . GLY A 1 163 ? 18.518 -8.827 32.625 1.00 50.22 163 GLY A C 1
ATOM 1338 O O . GLY A 1 163 ? 19.077 -9.276 31.634 1.00 50.22 163 GLY A O 1
ATOM 1339 N N . CYS A 1 164 ? 17.197 -8.627 32.656 1.00 47.75 164 CYS A N 1
ATOM 1340 C CA . CYS A 1 164 ? 16.344 -8.684 31.455 1.00 47.75 164 CYS A CA 1
ATOM 1341 C C . CYS A 1 164 ? 16.076 -7.287 30.865 1.00 47.75 164 CYS A C 1
ATOM 1343 O O . CYS A 1 164 ? 14.989 -7.006 30.361 1.00 47.75 164 CYS A O 1
ATOM 1345 N N . LEU A 1 165 ? 17.076 -6.412 30.945 1.00 44.50 165 LEU A N 1
ATOM 1346 C CA . LEU A 1 165 ? 17.204 -5.215 30.125 1.00 44.50 165 LEU A CA 1
ATOM 1347 C C . LEU A 1 165 ? 18.579 -5.316 29.463 1.00 44.50 165 LEU A C 1
ATOM 1349 O O . LEU A 1 165 ? 19.587 -4.960 30.068 1.00 44.50 165 LEU A O 1
ATOM 1353 N N . ASP A 1 166 ? 18.623 -5.859 28.246 1.00 52.09 166 ASP A N 1
ATOM 1354 C CA . ASP A 1 166 ? 19.734 -5.591 27.332 1.00 52.09 166 ASP A CA 1
ATOM 1355 C C . ASP A 1 166 ? 19.653 -4.101 26.962 1.00 52.09 166 ASP A C 1
ATOM 1357 O O . ASP A 1 166 ? 19.104 -3.713 25.933 1.00 52.09 166 ASP A O 1
ATOM 1361 N N . ASP A 1 167 ? 20.181 -3.250 27.839 1.00 51.00 167 ASP A N 1
ATOM 1362 C CA . ASP A 1 167 ? 20.436 -1.831 27.572 1.00 51.00 167 ASP A CA 1
ATOM 1363 C C . ASP A 1 167 ? 21.687 -1.641 26.673 1.00 51.00 167 ASP A C 1
ATOM 1365 O O . ASP A 1 167 ? 22.171 -0.522 26.501 1.00 51.00 167 ASP A O 1
ATOM 1369 N N . GLU A 1 168 ? 22.231 -2.709 26.071 1.00 51.41 168 GLU A N 1
ATOM 1370 C CA . GLU A 1 168 ? 23.440 -2.649 25.230 1.00 51.41 168 GLU A CA 1
ATOM 1371 C C . GLU A 1 168 ? 23.190 -2.326 23.743 1.00 51.41 168 GLU A C 1
ATOM 1373 O O . GLU A 1 168 ? 24.151 -2.151 22.997 1.00 51.41 168 GLU A O 1
ATOM 1378 N N . ASP A 1 169 ? 21.947 -2.137 23.290 1.00 51.88 169 ASP A N 1
ATOM 1379 C CA . ASP A 1 169 ? 21.660 -1.855 21.866 1.00 51.88 169 ASP A CA 1
ATOM 1380 C C . ASP A 1 169 ? 21.589 -0.350 21.513 1.00 51.88 169 ASP A C 1
ATOM 1382 O O . ASP A 1 169 ? 21.107 0.054 20.448 1.00 51.88 169 ASP A O 1
ATOM 1386 N N . HIS A 1 170 ? 22.080 0.528 22.397 1.00 49.56 170 HIS A N 1
ATOM 1387 C CA . HIS A 1 170 ? 22.056 1.983 22.182 1.00 49.56 170 HIS A CA 1
ATOM 1388 C C . HIS A 1 170 ? 23.412 2.672 22.020 1.00 49.56 170 HIS A C 1
ATOM 1390 O O . HIS A 1 170 ? 23.455 3.899 21.904 1.00 49.56 170 HIS A O 1
ATOM 1396 N N . SER A 1 171 ? 24.518 1.938 21.879 1.00 52.19 171 SER A N 1
ATOM 1397 C CA . SER A 1 171 ? 25.808 2.603 21.653 1.00 52.19 171 SER A CA 1
ATOM 1398 C C . SER A 1 171 ? 26.860 1.752 20.948 1.00 52.19 171 SER A C 1
AT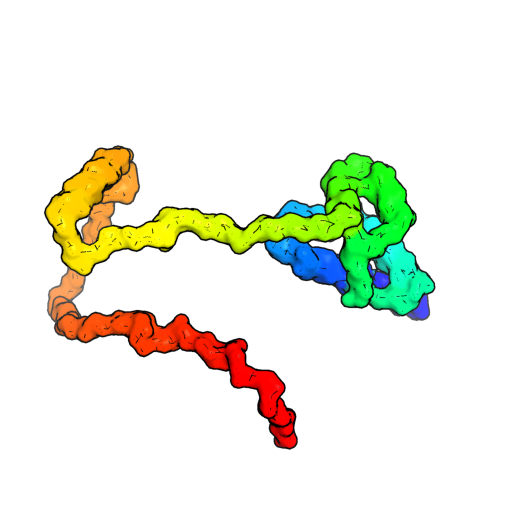OM 1400 O O . SER A 1 171 ? 27.865 1.398 21.549 1.00 52.19 171 SER A O 1
ATOM 1402 N N . ASP A 1 172 ? 26.701 1.513 19.643 1.00 52.53 172 ASP A N 1
ATOM 1403 C CA . ASP A 1 172 ? 27.830 1.083 18.804 1.00 52.53 172 ASP A CA 1
ATOM 1404 C C . ASP A 1 172 ? 27.743 1.622 17.358 1.00 52.53 172 ASP A C 1
ATOM 1406 O O . ASP A 1 172 ? 27.656 0.889 16.378 1.00 52.53 172 ASP A O 1
ATOM 1410 N N . PHE A 1 173 ? 27.827 2.951 17.208 1.00 53.50 173 PHE A N 1
ATOM 1411 C CA . PHE A 1 173 ? 28.071 3.617 15.913 1.00 53.50 173 PHE A CA 1
ATOM 1412 C C . PHE A 1 173 ? 29.567 3.850 15.603 1.00 53.50 173 PHE A C 1
ATOM 1414 O O . PHE A 1 173 ? 29.891 4.527 14.628 1.00 53.50 173 PHE A O 1
ATOM 1421 N N . HIS A 1 174 ? 30.503 3.300 16.393 1.00 52.75 174 HIS A N 1
ATOM 1422 C CA . HIS A 1 174 ? 31.937 3.615 16.253 1.00 52.75 174 HIS A CA 1
ATOM 1423 C C . HIS A 1 174 ? 32.916 2.432 16.187 1.00 52.75 174 HIS A C 1
ATOM 1425 O O . HIS A 1 174 ? 34.124 2.670 16.149 1.00 52.75 174 HIS A O 1
ATOM 1431 N N . LYS A 1 175 ? 32.479 1.169 16.103 1.00 54.50 175 LYS A N 1
ATOM 1432 C CA . LYS A 1 175 ? 33.436 0.059 15.923 1.00 54.50 175 LYS A CA 1
ATOM 1433 C C . LYS A 1 175 ? 33.828 -0.123 14.443 1.00 54.50 175 LYS A C 1
ATOM 1435 O O . LYS A 1 175 ? 32.944 -0.320 13.611 1.00 54.50 175 LYS A O 1
ATOM 1440 N N . PRO A 1 176 ? 35.131 -0.075 14.088 1.00 56.84 176 PRO A N 1
ATOM 1441 C CA . PRO A 1 176 ? 35.593 -0.374 12.733 1.00 56.84 176 PRO A CA 1
ATOM 1442 C C . PRO A 1 176 ? 35.458 -1.876 12.406 1.00 56.84 176 PRO A C 1
ATOM 1444 O O . PRO A 1 176 ? 35.409 -2.703 13.325 1.00 56.84 176 PRO A O 1
ATOM 1447 N N . PRO A 1 177 ? 35.410 -2.248 11.110 1.00 52.62 177 PRO A N 1
ATOM 1448 C CA . PRO A 1 177 ? 35.241 -3.636 10.693 1.00 52.62 177 PRO A CA 1
ATOM 1449 C C . PRO A 1 177 ? 36.441 -4.480 11.133 1.00 52.62 177 PRO A C 1
ATOM 1451 O O . PRO A 1 177 ? 37.594 -4.082 10.956 1.00 52.62 177 PRO A O 1
ATOM 1454 N N . ARG A 1 178 ? 36.167 -5.653 11.711 1.00 52.59 178 ARG A N 1
ATOM 1455 C CA . ARG A 1 178 ? 37.208 -6.637 12.025 1.00 52.59 178 ARG A CA 1
ATOM 1456 C C . ARG A 1 178 ? 37.737 -7.239 10.718 1.00 52.59 178 ARG A C 1
ATOM 1458 O O . ARG A 1 178 ? 36.940 -7.651 9.878 1.00 52.59 178 ARG A O 1
ATOM 1465 N N . SER A 1 179 ? 39.063 -7.220 10.574 1.00 56.06 179 SER A N 1
ATOM 1466 C CA . SER A 1 179 ? 39.844 -7.829 9.486 1.00 56.06 179 SER A CA 1
ATOM 1467 C C . SER A 1 179 ? 39.660 -9.336 9.401 1.00 56.06 179 SER A C 1
ATOM 1469 O O . SER A 1 179 ? 39.670 -9.952 10.494 1.00 56.06 179 SER A O 1
#